Protein AF-A0A9P9Y3L9-F1 (afdb_monomer_lite)

InterPro domains:
  IPR008701 Necrosis inducing protein [PF05630] (2-79)
  IPR008701 Necrosis inducing protein [PTHR33657] (2-80)

Radius of gyration: 15.06 Å; chains: 1; bounding box: 37×33×40 Å

Structure (mmCIF, N/CA/C/O backbone):
data_AF-A0A9P9Y3L9-F1
#
_entry.id   AF-A0A9P9Y3L9-F1
#
loop_
_atom_site.group_PDB
_atom_site.id
_atom_site.type_symbol
_atom_site.label_atom_id
_atom_site.label_alt_id
_atom_site.label_comp_id
_atom_site.label_asym_id
_atom_site.label_entity_id
_atom_site.label_seq_id
_atom_site.pdbx_PDB_ins_code
_atom_site.Cartn_x
_atom_site.Cartn_y
_atom_site.Cartn_z
_atom_site.occupancy
_atom_site.B_iso_or_equiv
_atom_site.auth_seq_id
_atom_site.auth_comp_id
_atom_site.auth_asym_id
_atom_site.auth_atom_id
_atom_site.pdbx_PDB_model_num
ATOM 1 N N 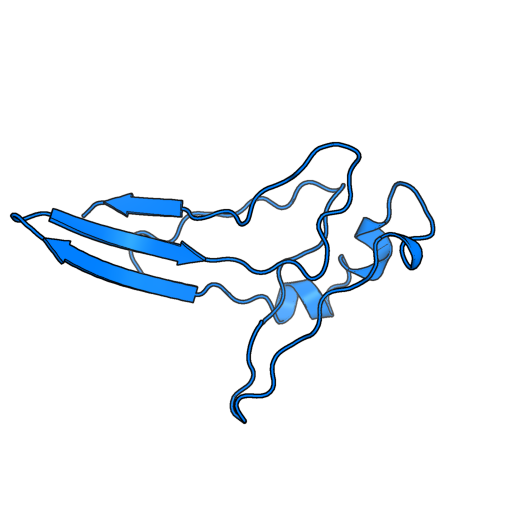. MET A 1 1 ? -13.792 -4.466 4.747 1.00 63.25 1 MET A N 1
ATOM 2 C CA . MET A 1 1 ? -12.914 -3.277 4.711 1.00 63.25 1 MET A CA 1
ATOM 3 C C . MET A 1 1 ? -13.794 -2.086 4.381 1.00 63.25 1 MET A C 1
ATOM 5 O O . MET A 1 1 ? -14.115 -1.907 3.220 1.00 63.25 1 MET A O 1
ATOM 9 N N . ASN A 1 2 ? -14.263 -1.343 5.387 1.00 82.06 2 ASN A N 1
ATOM 10 C CA . ASN A 1 2 ? -15.189 -0.220 5.154 1.00 82.06 2 ASN A CA 1
ATOM 11 C C . ASN A 1 2 ? -14.473 1.137 5.101 1.00 82.06 2 ASN A C 1
ATOM 13 O O . ASN A 1 2 ? -15.036 2.098 4.597 1.00 82.06 2 ASN A O 1
ATOM 17 N N . TYR A 1 3 ? -13.238 1.202 5.607 1.00 86.44 3 TYR A N 1
ATOM 18 C CA . TYR A 1 3 ? -12.490 2.448 5.804 1.00 86.44 3 TYR A CA 1
ATOM 19 C C . TYR A 1 3 ? -11.093 2.396 5.182 1.00 86.44 3 TYR A C 1
ATOM 21 O O . TYR A 1 3 ? -10.225 3.179 5.560 1.00 86.44 3 TYR A O 1
ATOM 29 N N . GLN A 1 4 ? -10.853 1.450 4.267 1.00 89.50 4 GLN A N 1
ATOM 30 C CA . GLN A 1 4 ? -9.591 1.436 3.543 1.00 89.50 4 GLN A CA 1
ATOM 31 C C . GLN A 1 4 ? -9.540 2.683 2.654 1.00 89.50 4 GLN A C 1
ATOM 33 O O . GLN A 1 4 ? -10.465 2.894 1.866 1.00 89.50 4 GLN A O 1
ATOM 38 N N . PRO A 1 5 ? -8.494 3.511 2.771 1.00 88.12 5 PRO A N 1
ATOM 39 C CA . PRO A 1 5 ? -8.361 4.695 1.942 1.00 88.12 5 PRO A CA 1
ATOM 40 C C . PRO A 1 5 ? -8.103 4.305 0.485 1.00 88.12 5 PRO A C 1
ATOM 42 O O . PRO A 1 5 ? -7.413 3.324 0.193 1.00 88.12 5 PRO A O 1
ATOM 45 N N . ALA A 1 6 ? -8.634 5.114 -0.431 1.00 89.38 6 ALA A N 1
ATOM 46 C CA . ALA A 1 6 ? -8.172 5.107 -1.809 1.00 89.38 6 ALA A CA 1
ATOM 47 C C . ALA A 1 6 ? -6.732 5.638 -1.845 1.00 89.38 6 ALA A C 1
ATOM 49 O O . ALA A 1 6 ? -6.411 6.605 -1.153 1.00 89.38 6 ALA A O 1
ATOM 50 N N . PHE A 1 7 ? -5.875 4.996 -2.634 1.00 85.00 7 PHE A N 1
ATOM 51 C CA . PHE A 1 7 ? -4.484 5.401 -2.797 1.00 85.00 7 PHE A CA 1
ATOM 52 C C . PHE A 1 7 ? -4.241 5.762 -4.258 1.00 85.00 7 PHE A C 1
ATOM 54 O O . PHE A 1 7 ? -4.501 4.948 -5.144 1.00 85.00 7 PHE A O 1
ATOM 61 N N . ASP A 1 8 ? -3.782 6.987 -4.497 1.00 87.25 8 ASP A N 1
ATOM 62 C CA . ASP A 1 8 ? -3.420 7.473 -5.824 1.00 87.25 8 ASP A CA 1
ATOM 63 C C . ASP A 1 8 ? -1.899 7.425 -5.985 1.00 87.25 8 ASP A C 1
ATOM 65 O O . ASP A 1 8 ? -1.158 7.960 -5.157 1.00 87.25 8 ASP A O 1
ATOM 69 N N . PHE A 1 9 ? -1.430 6.765 -7.042 1.00 84.06 9 PHE A N 1
ATOM 70 C CA . PHE A 1 9 ? -0.008 6.668 -7.341 1.00 84.06 9 PHE A CA 1
ATOM 71 C C . PHE A 1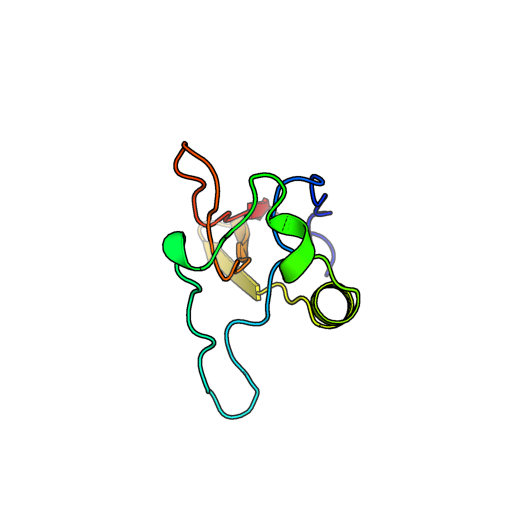 9 ? 0.376 7.739 -8.354 1.00 84.06 9 PHE A C 1
ATOM 73 O O . PHE A 1 9 ? 0.244 7.526 -9.566 1.00 84.06 9 PHE A O 1
ATOM 80 N N . ALA A 1 10 ? 0.955 8.836 -7.866 1.00 79.38 10 ALA A N 1
ATOM 81 C CA . ALA A 1 10 ? 1.593 9.831 -8.718 1.00 79.38 10 ALA A CA 1
ATOM 82 C C . ALA A 1 10 ? 2.630 9.166 -9.643 1.00 79.38 10 ALA A C 1
ATOM 84 O O . ALA A 1 10 ? 3.252 8.167 -9.281 1.00 79.38 10 ALA A O 1
ATOM 85 N N . MET A 1 11 ? 2.795 9.680 -10.865 1.00 78.94 11 MET A N 1
ATOM 86 C CA . MET A 1 11 ? 3.621 9.050 -11.912 1.00 78.94 11 MET A CA 1
ATOM 87 C C . MET A 1 11 ? 5.134 9.076 -11.631 1.00 78.94 11 MET A C 1
ATOM 89 O O . MET A 1 11 ? 5.914 8.584 -12.438 1.00 78.94 11 MET A O 1
ATOM 93 N N . ASP A 1 12 ? 5.544 9.635 -10.500 1.00 75.31 12 ASP A N 1
ATOM 94 C CA . ASP A 1 12 ? 6.925 9.907 -10.113 1.00 75.31 12 ASP A CA 1
ATOM 95 C C . ASP A 1 12 ? 7.432 9.031 -8.954 1.00 75.31 12 ASP A C 1
ATOM 97 O O . ASP A 1 12 ? 8.533 9.251 -8.451 1.00 75.31 12 ASP A O 1
ATOM 101 N N . SER A 1 13 ? 6.640 8.041 -8.536 1.00 77.12 13 SER A N 1
ATOM 102 C CA . SER A 1 13 ? 6.965 7.10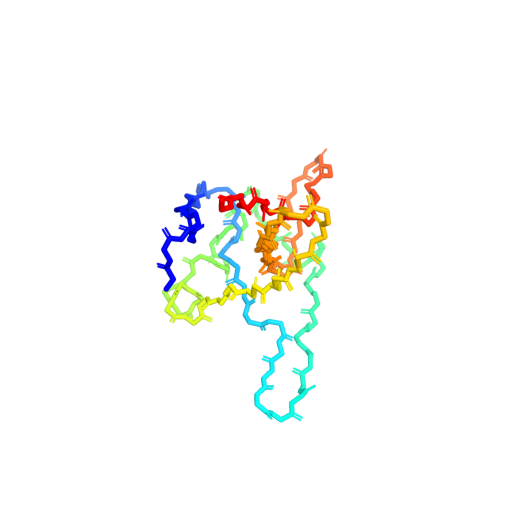4 -7.457 1.00 77.12 13 SER A CA 1
ATOM 103 C C . SER A 1 13 ? 6.605 5.658 -7.815 1.00 77.12 13 SER A C 1
ATOM 105 O O . SER A 1 13 ? 5.797 5.388 -8.715 1.00 77.12 13 SER A O 1
ATOM 107 N N . CYS A 1 14 ? 7.229 4.712 -7.111 1.00 81.75 14 CYS A N 1
ATOM 108 C CA . CYS A 1 14 ? 6.960 3.282 -7.239 1.00 81.75 14 CYS A CA 1
ATOM 109 C C . CYS A 1 14 ? 5.567 2.896 -6.734 1.00 81.75 14 CYS A C 1
ATOM 111 O O . CYS A 1 14 ? 5.021 3.530 -5.831 1.00 81.75 14 CYS A O 1
ATOM 113 N N . TYR A 1 15 ? 5.027 1.788 -7.248 1.00 88.44 15 TYR A N 1
ATOM 114 C CA . TYR A 1 15 ? 3.931 1.101 -6.564 1.00 88.44 15 TYR A CA 1
ATOM 115 C C . TYR A 1 15 ? 4.421 0.507 -5.234 1.00 88.44 15 TYR A C 1
ATOM 117 O O . TYR A 1 15 ? 5.595 0.154 -5.090 1.00 88.44 15 TYR A O 1
ATOM 125 N N . ASN A 1 16 ? 3.528 0.390 -4.247 1.00 90.19 16 ASN A N 1
ATOM 126 C CA . ASN A 1 16 ? 3.845 -0.309 -3.003 1.00 90.19 16 ASN A CA 1
ATOM 127 C C . ASN A 1 16 ? 3.981 -1.816 -3.257 1.00 90.19 16 ASN A C 1
ATOM 129 O O . ASN A 1 16 ? 3.323 -2.383 -4.126 1.00 90.19 16 ASN A O 1
ATOM 133 N N . ALA A 1 17 ? 4.807 -2.474 -2.450 1.00 88.69 17 ALA A N 1
ATOM 134 C CA . ALA A 1 17 ? 5.130 -3.886 -2.582 1.00 88.69 17 ALA A CA 1
ATOM 135 C C . ALA A 1 17 ? 4.741 -4.676 -1.317 1.00 88.69 17 ALA A C 1
ATOM 137 O O . ALA A 1 17 ? 4.677 -4.117 -0.216 1.00 88.69 17 ALA A O 1
ATOM 138 N N . PRO A 1 18 ? 4.521 -5.997 -1.428 1.00 91.56 18 PRO A N 1
ATOM 139 C CA . PRO A 1 18 ? 4.303 -6.844 -0.268 1.00 91.56 18 PRO A CA 1
ATOM 140 C C . PRO A 1 18 ? 5.614 -6.997 0.513 1.00 91.56 18 PRO A C 1
ATOM 142 O O . PRO A 1 18 ? 6.589 -7.556 0.019 1.00 91.56 18 PRO A O 1
ATOM 145 N N . THR A 1 19 ? 5.639 -6.474 1.741 1.00 91.50 19 THR A N 1
ATOM 146 C CA . THR A 1 19 ? 6.801 -6.546 2.644 1.00 91.50 19 THR A CA 1
ATOM 147 C C . THR A 1 19 ? 7.152 -7.954 3.107 1.00 91.50 19 THR A C 1
ATOM 149 O O . THR A 1 19 ? 8.328 -8.233 3.306 1.00 91.50 19 THR A O 1
ATOM 152 N N . VAL A 1 20 ? 6.163 -8.822 3.326 1.00 92.25 20 VAL A N 1
ATOM 153 C CA . VAL A 1 20 ? 6.367 -10.163 3.882 1.00 92.25 20 VAL A CA 1
ATOM 154 C C . VAL A 1 20 ? 5.553 -11.184 3.097 1.00 92.25 20 VAL A C 1
ATOM 156 O O . VAL A 1 20 ? 4.395 -10.923 2.766 1.00 92.25 20 VAL A O 1
ATOM 159 N N . ASP A 1 21 ? 6.159 -12.325 2.776 1.00 91.00 21 ASP A N 1
ATOM 160 C CA . ASP A 1 21 ? 5.466 -13.437 2.126 1.00 91.00 21 ASP A CA 1
ATOM 161 C C . ASP A 1 21 ? 4.865 -14.429 3.142 1.00 91.00 21 ASP A C 1
ATOM 163 O O . ASP A 1 21 ? 5.009 -14.292 4.358 1.00 91.00 21 ASP A O 1
ATOM 167 N N . HIS A 1 22 ? 4.174 -15.459 2.646 1.00 93.56 22 HIS A N 1
ATOM 168 C CA . HIS A 1 22 ? 3.570 -16.490 3.497 1.00 93.56 22 HIS A CA 1
ATOM 169 C C . HIS A 1 22 ? 4.609 -17.322 4.280 1.00 93.56 22 HIS A C 1
ATOM 171 O O . HIS A 1 22 ? 4.284 -17.892 5.320 1.00 93.56 22 HIS A O 1
ATOM 177 N N . ALA A 1 23 ? 5.853 -17.410 3.803 1.00 96.56 23 ALA A N 1
ATOM 178 C CA . ALA A 1 23 ? 6.944 -18.090 4.498 1.00 96.56 23 ALA A CA 1
ATOM 179 C C . ALA A 1 23 ? 7.636 -17.189 5.541 1.00 96.56 23 ALA A C 1
ATOM 181 O O . ALA A 1 23 ? 8.516 -17.654 6.265 1.00 96.56 23 ALA A O 1
ATOM 182 N N . GLY A 1 24 ? 7.236 -15.917 5.643 1.00 93.06 24 GLY A N 1
ATOM 183 C CA . GLY A 1 24 ? 7.836 -14.933 6.536 1.00 93.06 24 GLY A CA 1
ATOM 184 C C . GLY A 1 24 ? 9.100 -14.278 5.977 1.00 93.06 24 GLY A C 1
ATOM 185 O O . GLY A 1 24 ? 9.776 -13.558 6.713 1.00 93.06 24 GLY A O 1
ATOM 186 N N . ALA A 1 25 ? 9.439 -14.500 4.703 1.00 94.38 25 ALA A N 1
ATOM 187 C CA . ALA A 1 25 ? 10.560 -13.814 4.077 1.00 94.38 25 ALA A CA 1
ATOM 188 C C . ALA A 1 25 ? 10.222 -12.330 3.900 1.00 94.38 25 ALA A C 1
ATOM 190 O O . ALA A 1 25 ? 9.136 -11.976 3.438 1.00 94.38 25 ALA A O 1
ATOM 191 N N . VAL A 1 26 ? 11.163 -11.462 4.277 1.00 91.94 26 VAL A N 1
ATOM 192 C CA . VAL A 1 26 ? 10.993 -10.007 4.218 1.00 91.94 26 VAL A CA 1
ATOM 193 C C . VAL A 1 26 ? 11.644 -9.463 2.954 1.00 91.94 26 VAL A C 1
ATOM 195 O O . VAL A 1 26 ? 12.822 -9.705 2.691 1.00 91.94 26 VAL A O 1
ATOM 198 N N . LYS A 1 27 ? 10.876 -8.697 2.184 1.00 87.38 27 LYS A N 1
ATOM 199 C CA . LYS A 1 27 ? 11.349 -7.981 1.002 1.00 87.38 27 LYS A CA 1
ATOM 200 C C . LYS A 1 27 ? 12.328 -6.880 1.418 1.00 87.38 27 LYS A C 1
ATOM 202 O O . LYS A 1 27 ? 12.022 -6.052 2.275 1.00 87.38 27 LYS A O 1
ATOM 207 N N . SER A 1 28 ? 13.513 -6.888 0.815 1.00 86.69 28 SER A N 1
ATOM 208 C CA . SER A 1 28 ? 14.540 -5.872 1.042 1.00 86.69 28 SER A CA 1
ATOM 209 C C . SER A 1 28 ? 14.199 -4.564 0.334 1.00 86.69 28 SER A C 1
ATOM 211 O O . SER A 1 28 ? 13.600 -4.572 -0.741 1.00 86.69 28 SER A O 1
ATOM 213 N N . GLY A 1 29 ? 14.655 -3.447 0.906 1.00 82.19 29 GLY A N 1
ATOM 214 C CA . GLY A 1 29 ? 14.643 -2.165 0.205 1.00 82.19 29 GLY A CA 1
ATOM 215 C C . GLY A 1 29 ? 15.578 -2.161 -1.008 1.00 82.19 29 GLY A C 1
ATOM 216 O O . GLY A 1 29 ? 16.497 -2.977 -1.102 1.00 82.19 29 GLY A O 1
ATOM 217 N N . ARG A 1 30 ? 15.338 -1.227 -1.925 1.00 78.75 30 ARG A N 1
ATOM 218 C CA . ARG A 1 30 ? 16.175 -0.927 -3.089 1.00 78.75 30 ARG A CA 1
ATOM 219 C C . ARG A 1 30 ? 17.007 0.323 -2.800 1.00 78.75 30 ARG A C 1
ATOM 221 O O . ARG A 1 30 ? 16.527 1.252 -2.152 1.00 78.75 30 ARG A O 1
ATOM 228 N N . SER A 1 31 ? 18.260 0.338 -3.253 1.00 78.88 31 SER A N 1
ATOM 229 C CA . SER A 1 31 ? 19.133 1.500 -3.083 1.00 78.88 31 SER A CA 1
ATOM 230 C C . SER A 1 31 ? 18.706 2.639 -4.003 1.00 78.88 31 SER A C 1
ATOM 232 O O . SER A 1 31 ? 18.334 2.412 -5.153 1.00 78.88 31 SER A O 1
ATOM 234 N N . THR A 1 32 ? 18.855 3.879 -3.540 1.00 72.38 32 THR A N 1
ATOM 235 C CA . THR A 1 32 ? 18.706 5.068 -4.391 1.00 72.38 32 THR A CA 1
ATOM 236 C C . THR A 1 32 ? 19.825 5.201 -5.427 1.00 72.38 32 THR A C 1
ATOM 238 O O . THR A 1 32 ? 19.690 5.981 -6.358 1.00 72.38 32 THR A O 1
ATOM 241 N N . CYS A 1 33 ? 20.924 4.448 -5.301 1.00 69.88 33 CYS A N 1
ATOM 242 C CA . CYS A 1 33 ? 21.973 4.386 -6.324 1.00 69.88 33 CYS A CA 1
ATOM 243 C C . CYS A 1 33 ? 21.644 3.422 -7.474 1.00 69.88 33 CYS A C 1
ATOM 245 O O . CYS A 1 33 ? 22.269 3.506 -8.528 1.00 69.88 33 CYS A O 1
ATOM 247 N N . ASP A 1 34 ? 20.697 2.501 -7.271 1.00 66.06 34 ASP A N 1
ATOM 248 C CA . ASP A 1 34 ? 20.274 1.533 -8.297 1.00 66.06 34 ASP A CA 1
ATOM 249 C C . ASP A 1 34 ? 19.243 2.133 -9.270 1.00 66.06 34 ASP A C 1
ATOM 251 O O . ASP A 1 34 ? 18.846 1.503 -10.243 1.00 66.06 34 ASP A O 1
ATOM 255 N N . ILE A 1 35 ? 18.845 3.367 -8.983 1.00 66.12 35 ILE A N 1
ATOM 256 C CA . ILE A 1 35 ? 17.824 4.201 -9.601 1.00 66.12 35 ILE A CA 1
ATOM 257 C C . ILE A 1 35 ? 18.565 5.110 -10.591 1.00 66.12 35 ILE A C 1
ATOM 259 O O . ILE A 1 35 ? 19.388 5.941 -10.202 1.00 66.12 35 ILE A O 1
ATOM 263 N N . LYS A 1 36 ? 18.425 4.807 -11.885 1.00 57.72 36 LYS A N 1
ATOM 264 C CA . LYS A 1 36 ? 19.314 5.290 -12.955 1.00 57.72 36 LYS A CA 1
ATOM 265 C C . LYS A 1 36 ? 18.786 6.510 -13.705 1.00 57.72 36 LYS A C 1
ATOM 267 O O . LYS A 1 36 ? 19.545 7.079 -14.488 1.00 57.72 36 LYS A O 1
ATOM 272 N N . ASP A 1 37 ? 17.531 6.897 -13.524 1.00 56.47 37 ASP A N 1
ATOM 273 C CA . ASP A 1 37 ? 16.854 7.817 -14.431 1.00 56.47 37 ASP A CA 1
ATOM 274 C C . ASP A 1 37 ? 15.742 8.588 -13.718 1.00 56.47 37 ASP A C 1
ATOM 276 O O . ASP A 1 37 ? 14.758 7.973 -13.377 1.00 56.47 37 ASP A O 1
ATOM 280 N N . LEU A 1 38 ? 15.810 9.921 -13.583 1.00 51.91 38 LEU A N 1
ATOM 281 C CA . LEU A 1 38 ? 14.908 10.803 -12.788 1.00 51.91 38 LEU A CA 1
ATOM 282 C C . LEU A 1 38 ? 13.375 10.545 -12.867 1.00 51.91 38 LEU A C 1
ATOM 284 O O . LEU A 1 38 ? 12.612 11.086 -12.063 1.00 51.91 38 LEU A O 1
ATOM 288 N N . ASN A 1 39 ? 12.914 9.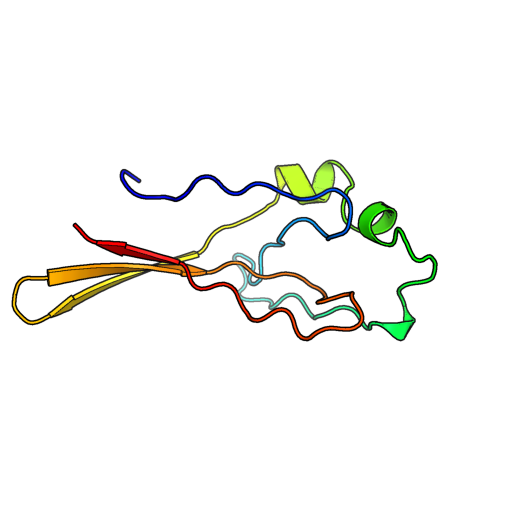750 -13.835 1.00 56.84 39 ASN A N 1
ATOM 289 C CA . ASN A 1 39 ? 11.592 9.126 -13.910 1.00 56.84 39 ASN A CA 1
ATOM 290 C C . ASN A 1 39 ? 11.595 7.645 -13.442 1.00 56.84 39 ASN A C 1
ATOM 292 O O . ASN A 1 39 ? 10.891 6.813 -14.019 1.00 56.84 39 ASN A O 1
ATOM 296 N N . ASP A 1 40 ? 12.346 7.310 -12.385 1.00 53.66 40 ASP A N 1
ATOM 297 C CA . ASP A 1 40 ? 12.696 5.947 -11.918 1.00 53.66 40 ASP A CA 1
ATOM 298 C C . ASP A 1 40 ? 11.510 5.067 -11.521 1.00 53.66 40 ASP A C 1
ATOM 300 O O . ASP A 1 40 ? 11.627 3.868 -11.261 1.00 53.66 40 ASP A O 1
ATOM 304 N N . ALA A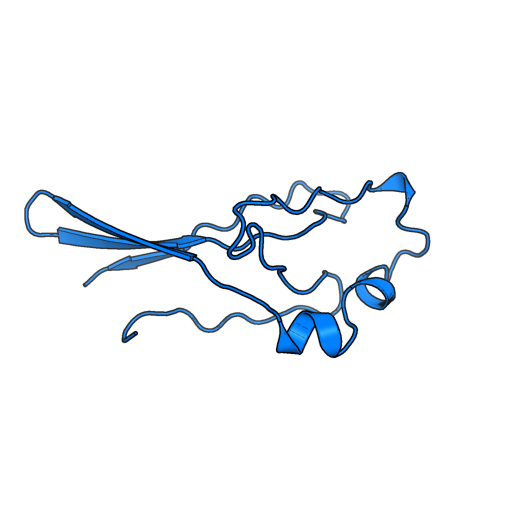 1 41 ? 10.324 5.658 -11.546 1.00 60.00 41 ALA A N 1
ATOM 305 C CA . ALA A 1 41 ? 9.074 4.948 -11.517 1.00 60.00 41 ALA A CA 1
ATOM 306 C C . ALA A 1 41 ? 9.004 3.850 -12.600 1.00 60.00 41 ALA A C 1
ATOM 308 O O . ALA A 1 41 ? 8.368 2.836 -12.356 1.00 60.00 41 ALA A O 1
ATOM 309 N N . VAL A 1 42 ? 9.667 3.963 -13.760 1.00 65.19 42 VAL A N 1
ATOM 310 C CA . VAL A 1 42 ? 9.582 2.939 -14.829 1.00 65.19 42 VAL A CA 1
ATOM 311 C C . VAL A 1 42 ? 9.953 1.527 -14.346 1.00 65.19 42 VAL A C 1
ATOM 313 O O . VAL A 1 42 ? 9.285 0.566 -14.726 1.00 65.19 42 VAL A O 1
ATOM 316 N N . GLU A 1 43 ? 10.954 1.373 -13.474 1.00 76.50 43 GLU A N 1
ATOM 317 C CA . GLU A 1 43 ? 11.400 0.045 -13.019 1.00 76.50 43 GLU A CA 1
ATOM 318 C C . GLU A 1 43 ? 10.444 -0.632 -12.023 1.00 76.50 43 GLU A C 1
ATOM 320 O O . GLU A 1 43 ? 10.467 -1.853 -11.860 1.00 76.50 43 GLU A O 1
ATOM 325 N N . CYS A 1 44 ? 9.615 0.152 -11.337 1.00 77.69 44 CYS A N 1
ATOM 326 C CA . CYS A 1 44 ? 8.724 -0.293 -10.260 1.00 77.69 44 CYS A CA 1
ATOM 327 C C . CYS A 1 44 ? 7.249 0.088 -10.500 1.00 77.69 44 CYS A C 1
ATOM 329 O O . CYS A 1 44 ? 6.389 -0.180 -9.659 1.00 77.69 44 CYS A O 1
ATOM 331 N N . ARG A 1 45 ? 6.942 0.680 -11.660 1.00 82.88 45 ARG A N 1
ATOM 332 C CA . ARG A 1 45 ? 5.597 0.933 -12.199 1.00 82.88 45 ARG A CA 1
ATOM 333 C C . ARG A 1 45 ? 5.275 -0.006 -13.355 1.00 82.88 45 ARG A C 1
ATOM 335 O O . ARG A 1 45 ? 4.666 0.377 -14.353 1.00 82.88 45 ARG A O 1
ATOM 342 N N . VAL A 1 46 ? 5.690 -1.258 -13.218 1.00 84.69 46 VAL A N 1
ATOM 343 C CA . VAL A 1 46 ? 5.304 -2.335 -14.130 1.00 84.69 46 VAL A CA 1
ATOM 344 C C . VAL A 1 46 ? 4.031 -3.029 -13.620 1.00 84.69 46 VAL A C 1
ATOM 346 O O . VAL A 1 46 ? 3.810 -3.063 -12.405 1.00 84.69 46 VAL A O 1
ATOM 349 N N . PRO A 1 47 ? 3.197 -3.614 -14.503 1.00 90.06 47 PRO A N 1
ATOM 350 C CA . PRO A 1 47 ? 1.920 -4.222 -14.111 1.00 90.06 47 PRO A CA 1
ATOM 351 C C . PRO A 1 47 ? 2.031 -5.251 -12.982 1.00 90.06 47 PRO A C 1
ATOM 353 O O . PRO A 1 47 ? 1.214 -5.253 -12.071 1.00 90.06 47 PRO A O 1
ATOM 356 N N . SER A 1 48 ? 3.101 -6.050 -12.960 1.00 88.94 48 SER A N 1
ATOM 357 C CA . SER A 1 48 ? 3.304 -7.071 -11.926 1.00 88.94 48 SER A CA 1
ATOM 358 C C . SER A 1 48 ? 3.435 -6.508 -10.508 1.00 88.94 48 SER A C 1
ATOM 360 O O . SER A 1 48 ? 3.073 -7.195 -9.554 1.00 88.94 48 SER A O 1
ATOM 362 N N . TYR A 1 49 ? 3.940 -5.282 -10.348 1.00 88.88 49 TYR A N 1
ATOM 363 C CA . TYR A 1 49 ? 3.990 -4.605 -9.051 1.00 88.88 49 TYR A CA 1
ATOM 364 C C . TYR A 1 49 ? 2.610 -4.084 -8.643 1.00 88.88 49 TYR A C 1
ATOM 366 O O . TYR A 1 49 ? 2.251 -4.170 -7.472 1.00 88.88 49 TYR A O 1
ATOM 374 N N . LEU A 1 50 ? 1.823 -3.586 -9.602 1.00 89.69 50 LEU A N 1
ATOM 375 C CA . LEU A 1 50 ? 0.463 -3.113 -9.351 1.00 89.69 50 LEU A CA 1
ATOM 376 C C . LEU A 1 50 ? -0.466 -4.269 -8.962 1.00 89.69 50 LEU A C 1
ATOM 378 O O . LEU A 1 50 ? -1.194 -4.154 -7.980 1.00 89.69 50 LEU A O 1
ATOM 382 N N . ASP A 1 51 ? -0.384 -5.384 -9.689 1.00 92.50 51 ASP A N 1
ATOM 383 C CA . ASP A 1 51 ? -1.216 -6.574 -9.482 1.00 92.50 51 ASP A CA 1
ATOM 384 C C . ASP A 1 51 ? -0.932 -7.271 -8.143 1.00 92.50 51 ASP A C 1
ATOM 386 O O . ASP A 1 51 ? -1.812 -7.919 -7.582 1.00 92.50 51 ASP A O 1
ATOM 390 N N . ASN A 1 52 ? 0.292 -7.132 -7.620 1.00 89.75 52 ASN A N 1
ATOM 391 C CA . ASN A 1 52 ? 0.738 -7.777 -6.382 1.00 89.75 52 ASN A CA 1
ATOM 392 C C . ASN A 1 52 ? 0.952 -6.795 -5.224 1.00 89.75 52 ASN A C 1
ATOM 394 O O . ASN A 1 52 ? 1.623 -7.139 -4.247 1.00 89.75 52 ASN A O 1
ATOM 398 N N . ASN A 1 53 ? 0.427 -5.573 -5.318 1.00 90.31 53 ASN A N 1
ATOM 399 C CA . ASN A 1 53 ? 0.540 -4.612 -4.229 1.00 90.31 53 ASN A CA 1
ATOM 400 C C . ASN A 1 53 ? -0.196 -5.114 -2.969 1.00 90.31 53 ASN A C 1
ATOM 402 O O . ASN A 1 53 ? -1.083 -5.966 -3.036 1.00 90.31 53 ASN A O 1
ATOM 406 N N . ASN A 1 54 ? 0.193 -4.614 -1.794 1.00 91.56 54 ASN A N 1
ATOM 407 C CA . ASN A 1 54 ? -0.435 -5.028 -0.540 1.00 91.56 54 ASN A CA 1
ATOM 408 C C . ASN A 1 54 ? -0.533 -3.885 0.473 1.00 91.56 54 ASN A C 1
ATOM 410 O O . ASN A 1 54 ? 0.377 -3.061 0.593 1.00 91.56 54 ASN A O 1
ATOM 414 N N . VAL A 1 55 ? -1.622 -3.881 1.240 1.00 92.25 55 VAL A N 1
ATOM 415 C CA . VAL A 1 55 ? -1.882 -2.921 2.314 1.00 92.25 55 VAL A CA 1
ATOM 416 C C . VAL A 1 55 ? -2.082 -3.680 3.615 1.00 92.25 55 VAL A C 1
ATOM 418 O O . VAL A 1 55 ? -2.934 -4.562 3.715 1.00 92.25 55 VAL A O 1
ATOM 421 N N . TYR A 1 56 ? -1.327 -3.301 4.640 1.00 91.81 56 TYR A N 1
ATOM 422 C CA . TYR A 1 56 ? -1.453 -3.879 5.972 1.00 91.81 56 TYR A CA 1
ATOM 423 C C . TYR A 1 56 ? -2.347 -2.996 6.829 1.00 91.81 56 TYR A C 1
ATOM 425 O O . TYR A 1 56 ? -2.230 -1.777 6.784 1.00 91.81 56 TYR A O 1
ATOM 433 N N . VAL A 1 57 ? -3.216 -3.591 7.645 1.00 92.88 57 VAL A N 1
ATOM 434 C CA . VAL A 1 57 ? -4.050 -2.839 8.588 1.00 92.88 57 VAL A CA 1
ATOM 435 C C . VAL A 1 57 ? -3.917 -3.397 9.998 1.00 92.88 57 VAL A C 1
ATOM 437 O O . VAL A 1 57 ? -3.969 -4.607 10.212 1.00 92.88 57 VAL A O 1
ATOM 440 N N . ARG A 1 58 ? -3.775 -2.509 10.985 1.00 93.19 58 ARG A N 1
ATOM 441 C CA . ARG A 1 58 ? -3.856 -2.851 12.408 1.00 93.19 58 ARG A CA 1
ATOM 442 C C . ARG A 1 58 ? -4.902 -1.984 13.085 1.00 93.19 58 ARG A C 1
ATOM 444 O O . ARG A 1 58 ? -4.819 -0.762 13.038 1.00 93.19 58 ARG A O 1
ATOM 451 N N . SER A 1 59 ? -5.855 -2.626 13.755 1.00 93.00 59 SER A N 1
ATOM 452 C CA . SER A 1 59 ? -6.892 -1.933 14.519 1.00 93.00 59 SER A CA 1
ATOM 453 C C . SER A 1 59 ? -6.581 -1.954 16.011 1.00 93.00 59 SER A C 1
ATOM 455 O O . SER A 1 59 ? -6.085 -2.956 16.533 1.00 93.00 59 SER A O 1
ATOM 457 N N . ARG A 1 60 ? -6.883 -0.860 16.711 1.00 93.50 60 ARG A N 1
ATOM 458 C CA . ARG A 1 60 ? -6.825 -0.797 18.173 1.00 93.50 60 ARG A CA 1
ATOM 459 C C . ARG A 1 60 ? -7.962 0.058 18.711 1.00 93.50 60 ARG A C 1
ATOM 461 O O . ARG A 1 60 ? -8.153 1.183 18.257 1.00 93.50 60 ARG A O 1
ATOM 468 N N . THR A 1 61 ? -8.649 -0.459 19.725 1.00 95.69 61 THR A N 1
ATOM 469 C CA . THR A 1 61 ? -9.677 0.277 20.464 1.00 95.69 61 THR A CA 1
ATOM 470 C C . THR A 1 61 ? -9.111 0.790 21.785 1.00 95.69 61 THR A C 1
ATOM 472 O O . THR A 1 61 ? -8.471 0.036 22.521 1.00 95.69 61 THR A O 1
ATOM 475 N N . ASN A 1 62 ? -9.317 2.072 22.080 1.00 93.81 62 ASN A N 1
ATOM 476 C CA . ASN A 1 62 ? -8.954 2.689 23.352 1.00 93.81 62 ASN A CA 1
ATOM 477 C C . ASN A 1 62 ? -9.904 3.854 23.667 1.00 93.81 62 ASN A C 1
ATOM 479 O O . ASN A 1 62 ? -10.226 4.632 22.774 1.00 93.81 62 ASN A O 1
ATOM 483 N N . ASN A 1 63 ? -10.340 3.993 24.922 1.00 94.62 63 ASN A N 1
ATOM 484 C CA . ASN A 1 63 ? -11.238 5.069 25.372 1.00 94.62 63 ASN A CA 1
ATOM 485 C C . ASN A 1 63 ? -12.490 5.271 24.489 1.00 94.62 63 ASN A C 1
ATOM 487 O O . ASN A 1 63 ? -12.887 6.401 24.221 1.00 94.62 63 ASN A O 1
ATOM 491 N N . GLY A 1 64 ? -13.094 4.181 24.003 1.00 94.00 64 GLY A N 1
ATOM 492 C CA . GLY A 1 64 ? -14.290 4.230 23.150 1.00 94.00 64 GLY A CA 1
ATOM 493 C C . GLY A 1 64 ? -14.035 4.538 21.669 1.00 94.00 64 GLY A C 1
ATOM 494 O O . GLY A 1 64 ? -14.973 4.475 20.884 1.00 94.00 64 GLY A O 1
ATOM 495 N N . TRP A 1 65 ? -12.789 4.798 21.266 1.00 92.94 65 TRP A N 1
ATOM 496 C CA . TRP A 1 65 ? -12.405 5.033 19.872 1.00 92.94 65 TRP A CA 1
ATOM 497 C C . TRP A 1 65 ? -11.709 3.815 19.288 1.00 92.94 65 TRP A C 1
ATOM 499 O O . TRP A 1 65 ? -10.867 3.210 19.952 1.00 92.94 65 TRP A O 1
ATOM 509 N N . THR A 1 66 ? -12.013 3.481 18.034 1.00 93.06 66 THR A N 1
ATOM 510 C CA . THR A 1 66 ? -11.293 2.444 17.285 1.00 93.06 66 THR A CA 1
ATOM 511 C C . THR A 1 66 ? -10.509 3.089 16.155 1.00 93.06 66 THR A C 1
ATOM 513 O O . THR A 1 66 ? -11.092 3.611 15.210 1.00 93.06 66 THR A O 1
ATOM 516 N N . ALA A 1 67 ? -9.182 3.029 16.255 1.00 91.69 67 ALA A N 1
ATOM 517 C CA . ALA A 1 67 ? -8.276 3.489 15.214 1.00 91.69 67 ALA A CA 1
ATOM 518 C C . ALA A 1 67 ? -7.867 2.313 14.326 1.00 91.69 67 ALA A C 1
ATOM 520 O O . ALA A 1 67 ? -7.448 1.268 14.834 1.00 91.69 67 ALA A O 1
ATOM 521 N N . GLN A 1 68 ? -7.945 2.498 13.011 1.00 92.12 68 GLN A N 1
ATOM 522 C CA . GLN A 1 68 ? -7.409 1.582 12.008 1.00 92.12 68 GLN A CA 1
ATOM 523 C C . GLN A 1 68 ? -6.189 2.230 11.356 1.00 92.12 68 GLN A C 1
ATOM 525 O O . GLN A 1 68 ? -6.315 3.244 10.678 1.00 92.12 68 GLN A O 1
ATOM 530 N N . MET A 1 69 ? -5.005 1.661 11.573 1.00 91.94 69 MET A N 1
ATOM 531 C CA . MET A 1 69 ? -3.768 2.118 10.942 1.00 91.94 69 MET A CA 1
ATOM 532 C C . MET A 1 69 ? -3.492 1.291 9.696 1.00 91.94 69 MET A C 1
ATOM 534 O O . MET A 1 69 ? -3.269 0.086 9.813 1.00 91.94 69 MET A O 1
ATOM 538 N N . TYR A 1 70 ? -3.482 1.943 8.539 1.00 92.88 70 TYR A N 1
ATOM 539 C CA . TYR A 1 70 ? -3.103 1.361 7.256 1.00 92.88 70 TYR A CA 1
ATOM 540 C C . TYR A 1 70 ? -1.631 1.667 6.969 1.00 92.88 70 TYR A C 1
ATOM 542 O O . TYR A 1 70 ? -1.208 2.820 7.068 1.00 92.88 70 TYR A O 1
ATOM 550 N N . GLY A 1 71 ? -0.861 0.632 6.646 1.00 92.00 71 GLY A N 1
ATOM 551 C CA . GLY A 1 71 ? 0.568 0.690 6.368 1.00 92.00 71 GLY A CA 1
ATOM 552 C C . GLY A 1 71 ? 0.892 0.185 4.966 1.00 92.00 71 GLY A C 1
ATOM 553 O O . GLY A 1 71 ? 0.403 -0.864 4.538 1.00 92.00 71 GLY A O 1
ATOM 554 N N . TYR A 1 72 ? 1.750 0.940 4.286 1.00 91.12 72 TYR A N 1
ATOM 555 C CA . TYR A 1 72 ? 2.213 0.696 2.925 1.00 91.12 72 TYR A CA 1
ATOM 556 C C . TYR A 1 72 ? 3.733 0.618 2.939 1.00 91.12 72 TYR A C 1
ATOM 558 O O . TYR A 1 72 ? 4.394 1.372 3.655 1.00 91.12 72 TYR A O 1
ATOM 566 N N . TYR A 1 73 ? 4.285 -0.287 2.141 1.00 89.06 73 TYR A N 1
ATOM 567 C CA . TYR A 1 73 ? 5.722 -0.438 1.988 1.00 89.06 73 TYR A CA 1
ATOM 568 C C . TYR A 1 73 ? 6.128 -0.130 0.557 1.00 89.06 73 TYR A C 1
ATOM 570 O O . TYR A 1 73 ? 5.591 -0.712 -0.382 1.00 89.06 73 TYR A O 1
ATOM 578 N N . PHE A 1 74 ? 7.105 0.752 0.415 1.00 86.50 74 PHE A N 1
ATOM 579 C CA . PHE A 1 74 ? 7.752 1.067 -0.847 1.00 86.50 74 PHE A CA 1
ATOM 580 C C . PHE A 1 74 ? 9.195 0.583 -0.744 1.00 86.50 74 PHE A C 1
ATOM 582 O O . PHE A 1 74 ? 9.841 0.788 0.284 1.00 86.50 74 PHE A O 1
ATOM 589 N N . GLU A 1 75 ? 9.692 -0.093 -1.783 1.00 84.75 75 GLU A N 1
ATOM 590 C CA . GLU A 1 75 ? 11.067 -0.621 -1.790 1.00 84.75 75 GLU A CA 1
ATOM 591 C C . GLU A 1 75 ? 12.095 0.507 -1.653 1.00 84.75 75 GLU A C 1
ATOM 593 O O . GLU A 1 75 ? 13.180 0.301 -1.119 1.00 84.75 75 GLU A O 1
ATOM 598 N N . VAL A 1 76 ? 11.735 1.705 -2.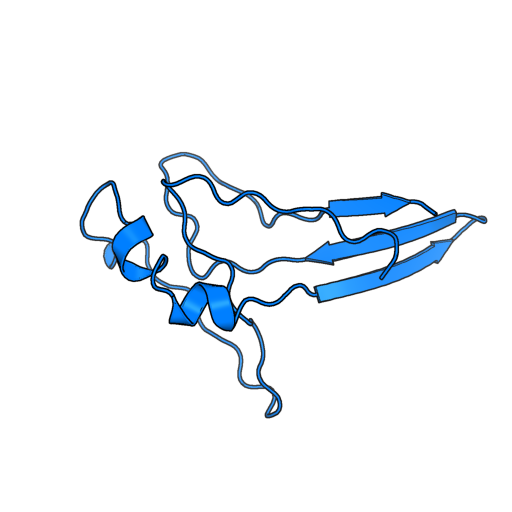102 1.00 78.88 76 VAL A N 1
ATOM 599 C CA . VAL A 1 76 ? 12.574 2.890 -2.073 1.00 78.88 76 VAL A CA 1
ATOM 600 C C . VAL A 1 76 ? 11.709 4.128 -1.918 1.00 78.88 76 VAL A C 1
ATOM 602 O O . VAL A 1 76 ? 10.596 4.200 -2.442 1.00 78.88 76 VAL A O 1
ATOM 605 N N . ASP A 1 77 ? 12.258 5.107 -1.219 1.00 78.19 77 ASP A N 1
ATOM 606 C CA . ASP A 1 77 ? 11.791 6.479 -1.257 1.00 78.19 77 ASP A CA 1
ATOM 607 C C . ASP A 1 77 ? 12.767 7.280 -2.122 1.00 78.19 77 ASP A C 1
ATOM 609 O O . ASP A 1 77 ? 13.859 7.661 -1.696 1.00 78.19 77 ASP A O 1
ATOM 613 N N . HIS A 1 78 ? 12.406 7.424 -3.392 1.00 64.25 78 HIS A N 1
ATOM 614 C CA . HIS A 1 78 ? 13.170 8.177 -4.372 1.00 64.25 78 HIS A CA 1
ATOM 615 C C . HIS A 1 78 ? 12.478 9.531 -4.562 1.00 64.25 78 HIS A C 1
ATOM 617 O O . HIS A 1 78 ? 11.422 9.629 -5.184 1.00 64.25 78 HIS A O 1
ATOM 623 N N . LYS A 1 79 ? 13.065 10.566 -3.958 1.00 62.03 79 LYS A N 1
ATOM 624 C CA . LYS A 1 79 ? 13.150 11.957 -4.428 1.00 62.03 79 LYS A CA 1
ATOM 625 C C . LYS A 1 79 ? 13.951 12.756 -3.403 1.00 62.03 79 LYS A C 1
ATOM 627 O O . LYS A 1 79 ? 14.071 12.361 -2.253 1.00 62.03 79 LYS A O 1
ATOM 632 N N . GLU A 1 80 ? 14.495 13.900 -3.804 1.00 50.94 80 GLU A N 1
ATOM 633 C CA . GLU A 1 80 ? 15.320 14.828 -3.003 1.00 50.94 80 GLU A CA 1
ATOM 634 C C . GLU A 1 80 ? 14.644 15.415 -1.732 1.00 50.94 80 GLU A C 1
ATOM 636 O O . GLU A 1 80 ? 15.062 16.452 -1.213 1.00 50.94 80 GLU A O 1
ATOM 641 N N . ARG A 1 81 ? 13.580 14.799 -1.207 1.00 45.53 81 ARG A N 1
ATOM 642 C CA . ARG A 1 81 ? 12.913 15.152 0.048 1.00 45.53 81 ARG A CA 1
ATOM 643 C C . ARG A 1 81 ? 12.472 13.870 0.754 1.00 45.53 81 ARG A C 1
ATOM 645 O O . ARG A 1 81 ? 11.939 13.004 0.077 1.00 45.53 81 ARG A O 1
ATOM 652 N N . PRO A 1 82 ? 12.636 13.765 2.084 1.00 43.31 82 PRO A N 1
ATOM 653 C CA . PRO A 1 82 ? 12.273 12.555 2.813 1.00 43.31 82 PRO A CA 1
ATOM 654 C C . PRO A 1 82 ? 10.761 12.324 2.704 1.00 43.31 82 PRO A C 1
ATOM 656 O O . PRO A 1 82 ? 9.985 13.090 3.284 1.00 43.31 82 PRO A O 1
ATOM 659 N N . ALA A 1 83 ? 10.329 11.297 1.977 1.00 46.56 83 ALA A N 1
ATOM 660 C CA . ALA A 1 83 ? 8.973 10.789 2.070 1.00 46.56 83 ALA A CA 1
ATOM 661 C C . ALA A 1 83 ? 8.905 9.757 3.213 1.00 46.56 83 ALA A C 1
ATOM 663 O O . ALA A 1 83 ? 9.658 8.782 3.270 1.00 46.56 83 ALA A O 1
ATOM 664 N N . PRO A 1 84 ? 8.013 9.968 4.188 1.00 47.53 84 PRO A N 1
ATOM 665 C CA . PRO A 1 84 ? 7.886 9.073 5.323 1.00 47.53 84 PRO A CA 1
ATOM 666 C C . PRO A 1 84 ? 7.207 7.763 4.913 1.00 47.53 84 PRO A C 1
ATOM 668 O O . PRO A 1 84 ? 6.463 7.696 3.935 1.00 47.53 84 PRO A O 1
ATOM 671 N N . VAL A 1 85 ? 7.358 6.739 5.753 1.00 53.38 85 VAL A N 1
ATOM 672 C CA . VAL A 1 85 ? 6.375 5.652 5.819 1.00 53.38 85 VAL A CA 1
ATOM 673 C C . VAL A 1 85 ? 4.996 6.285 6.017 1.00 53.38 85 VAL A C 1
ATOM 675 O O . VAL A 1 85 ? 4.746 6.933 7.036 1.00 53.38 85 VAL A O 1
ATOM 678 N N . ILE A 1 86 ? 4.109 6.132 5.033 1.00 59.56 86 ILE A N 1
ATOM 679 C CA . ILE A 1 86 ? 2.769 6.713 5.099 1.00 59.56 86 ILE A CA 1
ATOM 680 C C . ILE A 1 86 ? 1.896 5.795 5.954 1.00 59.56 86 ILE A C 1
ATOM 682 O O . ILE A 1 86 ? 1.491 4.712 5.529 1.00 59.56 86 ILE A O 1
ATOM 686 N N . PHE A 1 87 ? 1.603 6.252 7.169 1.00 61.34 87 PHE A N 1
ATOM 687 C CA . PHE A 1 87 ? 0.575 5.674 8.024 1.00 61.34 87 PHE A CA 1
ATOM 688 C C . PHE A 1 87 ? -0.705 6.486 7.879 1.00 61.34 87 PHE A C 1
ATOM 690 O O . PHE A 1 87 ? -0.738 7.667 8.223 1.00 61.34 87 PHE A O 1
ATOM 697 N N . MET A 1 88 ? -1.772 5.850 7.402 1.00 69.75 88 MET A N 1
ATOM 698 C CA . MET A 1 88 ? -3.097 6.469 7.372 1.00 69.75 88 MET A CA 1
ATOM 699 C C . MET A 1 88 ? -3.931 5.949 8.538 1.00 69.75 88 MET A C 1
ATOM 701 O O . MET A 1 88 ? -4.039 4.739 8.735 1.00 69.75 88 MET A O 1
ATOM 705 N N . ILE A 1 89 ? -4.510 6.863 9.318 1.00 69.81 89 ILE A N 1
ATOM 706 C CA . ILE A 1 89 ? -5.394 6.537 10.442 1.00 69.81 89 ILE A CA 1
ATOM 707 C C . ILE A 1 89 ? -6.838 6.759 9.993 1.00 69.81 89 ILE A C 1
ATOM 709 O O . ILE A 1 89 ? -7.246 7.892 9.751 1.00 69.81 89 ILE A O 1
ATOM 713 N N . GLY A 1 90 ? -7.607 5.678 9.897 1.00 62.12 90 GLY A N 1
ATOM 714 C CA . GLY A 1 90 ? -9.063 5.732 9.798 1.00 62.12 90 GLY A CA 1
ATOM 715 C C . GLY A 1 90 ? -9.691 5.670 11.190 1.00 62.12 90 GLY A C 1
ATOM 716 O O . GLY A 1 90 ? -9.296 4.827 11.999 1.00 62.12 90 GLY A O 1
ATOM 717 N N . ASN A 1 91 ? -10.667 6.537 11.464 1.00 59.66 91 ASN A N 1
ATOM 718 C CA . ASN A 1 91 ? -11.508 6.458 12.662 1.00 59.66 91 ASN A CA 1
ATOM 719 C C . ASN A 1 91 ? -12.854 5.807 12.322 1.00 59.66 91 ASN A C 1
ATOM 721 O O . ASN A 1 91 ? -13.415 6.068 11.256 1.00 59.66 91 ASN A O 1
ATOM 725 N N . MET A 1 92 ? -13.346 4.981 13.249 1.00 60.16 92 MET A N 1
ATOM 726 C CA . MET A 1 92 ? -14.723 4.472 13.288 1.00 60.16 92 MET A CA 1
ATOM 727 C C . MET A 1 92 ? -15.618 5.366 14.137 1.00 60.16 92 MET A C 1
ATOM 729 O O . MET A 1 92 ? -15.123 5.837 15.187 1.00 60.16 92 MET A O 1
#

Secondary structure (DSSP, 8-state):
--SPPP----TTSPPP--SB-TT-PBPPPPPTTS--STTGGGGT-SHHHHHT---EEEEEEETTEEEEEEE---S---SSS-----EEEEE-

Sequence (92 aa):
MNYQPAFDFAMDSCYNAPTVDHAGAVKSGRSTCDIKDLNDAVECRVPSYLDNNNVYVRSRTNNGWTAQMYGYYFEVDHKERPAPVIFMIGNM

pLDDT: mean 79.67, std 14.67, range [43.31, 96.56]

Foldseek 3Di:
DVFDDDDDDDQQAAAFADQADPVGDGDAADDLVVQDDSSSNVVRVDVVNVVHFDKDWDWDDDPNKIKIWIWTHGSDDDDPDDDDGDIDIDID

Organism: NCBI:txid2686198